Protein AF-K3XDI5-F1 (afdb_monomer_lite)

Foldseek 3Di:
DDAFDPVLVVVLVVCVVVVHDCVVSVVSVVVSPPDDPLPLDFKKKKPPFQVCVPPDLVLQVVQQVPPFPFPLSVVCVVVVQWDDWDADDRRIIMIGGRDPVSLVSQDQTWTATPNDIIHIHRGDD

Secondary structure (DSSP, 8-state):
-PPPPHHHHHHHHHHHHTT--HHHHHHHHHHT-SS------EEEEE--TTTTTTS-HHHHHHHHHHS---HHHHHHHHTT-EEEEEEPTTS-EEEEES-HHHHHHHTT-EEEETTEEEEBPPP--

Sequence (125 aa):
MPKPLAADIEAIVALYEAGSDWSVIGPRIEQARPYALPRARYVMVIETGQAFQRTSSYKLLTSFCNDHGNQVVQQQMDLNQLGQLTKMPGGNMRITVKTKEACFCLERQEVTILGGKYRFKEFVY

Organism: Globisporangium ultimum (strain ATCC 200006 / CBS 805.95 / DAOM BR144) (NCBI:txid431595)

Radius of gyration: 19.24 Å; chains: 1; bounding box: 45×29×49 Å

pLDDT: mean 89.79, std 8.77, range [56.03, 97.5]

Structure (mmCIF, N/CA/C/O backbone):
data_AF-K3XDI5-F1
#
_entry.id   AF-K3XDI5-F1
#
loop_
_atom_site.group_PDB
_atom_site.id
_atom_site.type_symbol
_atom_site.label_atom_id
_atom_site.label_alt_id
_atom_site.label_comp_id
_atom_site.label_asym_id
_atom_site.label_entity_id
_atom_site.label_seq_id
_atom_site.pdbx_PDB_ins_code
_atom_site.Cartn_x
_atom_site.Cartn_y
_atom_site.Cartn_z
_atom_site.occupancy
_atom_site.B_iso_or_equiv
_atom_site.auth_seq_id
_atom_site.auth_comp_id
_atom_site.auth_asym_id
_atom_site.auth_atom_id
_atom_site.pdbx_PDB_model_num
ATOM 1 N N . MET A 1 1 ? 4.409 -12.360 -15.745 1.00 58.47 1 MET A N 1
ATOM 2 C CA . MET A 1 1 ? 4.703 -10.949 -16.083 1.00 58.47 1 MET A CA 1
ATOM 3 C C . MET A 1 1 ? 5.072 -10.881 -17.557 1.00 58.47 1 MET A C 1
ATOM 5 O O . MET A 1 1 ? 5.801 -11.774 -17.985 1.00 58.47 1 MET A O 1
ATOM 9 N N . PRO A 1 2 ? 4.552 -9.915 -18.334 1.00 70.12 2 PRO A N 1
ATOM 10 C CA . PRO A 1 2 ? 4.933 -9.771 -19.736 1.00 70.12 2 PRO A CA 1
ATOM 11 C C . PRO A 1 2 ? 6.433 -9.467 -19.839 1.00 70.12 2 PRO A C 1
ATOM 13 O O . PRO A 1 2 ? 7.008 -8.850 -18.938 1.00 70.12 2 PRO A O 1
ATOM 16 N N . LYS A 1 3 ? 7.070 -9.983 -20.893 1.00 77.19 3 LYS A N 1
ATOM 17 C CA . LYS A 1 3 ? 8.513 -9.862 -21.140 1.00 77.19 3 LYS A CA 1
ATOM 18 C C . LYS A 1 3 ? 8.779 -8.717 -22.127 1.00 77.19 3 LYS A C 1
ATOM 20 O O . LYS A 1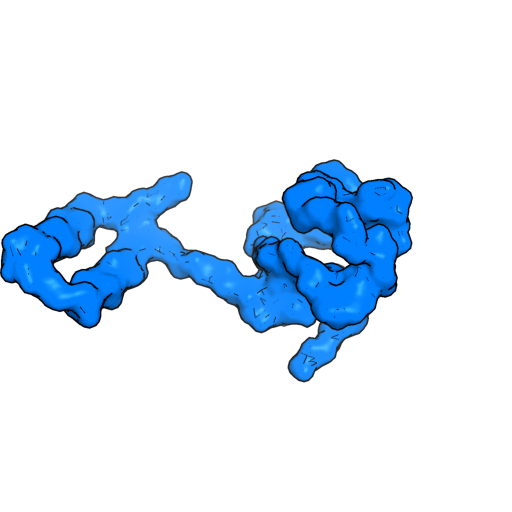 3 ? 7.909 -8.468 -22.962 1.00 77.19 3 LYS A O 1
ATOM 25 N N . PRO A 1 4 ? 9.933 -8.031 -22.034 1.00 82.62 4 PRO A N 1
ATOM 26 C CA . PRO A 1 4 ? 10.378 -7.113 -23.080 1.00 82.62 4 PRO A CA 1
ATOM 27 C C . PRO A 1 4 ? 10.401 -7.815 -24.443 1.00 82.62 4 PRO A C 1
ATOM 29 O O . PRO A 1 4 ? 10.565 -9.040 -24.501 1.00 82.62 4 PRO A O 1
ATOM 32 N N . LEU A 1 5 ? 10.256 -7.058 -25.530 1.00 86.56 5 LEU A N 1
ATOM 33 C CA . LEU A 1 5 ? 10.408 -7.612 -26.875 1.00 86.56 5 LEU A CA 1
ATOM 34 C C . LEU A 1 5 ? 11.853 -8.086 -27.078 1.00 86.56 5 LEU A C 1
ATOM 36 O O . LEU A 1 5 ? 12.794 -7.461 -26.594 1.00 86.56 5 LEU A O 1
ATOM 40 N N . ALA A 1 6 ? 12.037 -9.179 -27.823 1.00 89.12 6 ALA A N 1
ATOM 41 C CA . ALA A 1 6 ? 13.369 -9.725 -28.099 1.00 89.12 6 ALA A CA 1
ATOM 42 C C . ALA A 1 6 ? 14.279 -8.700 -28.802 1.00 89.12 6 ALA A C 1
ATOM 44 O O . ALA A 1 6 ? 15.434 -8.549 -28.419 1.00 89.12 6 ALA A O 1
ATOM 45 N N . ALA A 1 7 ? 13.723 -7.927 -29.742 1.00 90.00 7 ALA A N 1
ATOM 46 C CA . ALA A 1 7 ? 14.446 -6.871 -30.448 1.00 90.00 7 ALA A CA 1
ATOM 47 C C . ALA A 1 7 ? 14.972 -5.769 -29.507 1.00 90.00 7 ALA A C 1
ATOM 49 O O . ALA A 1 7 ? 16.090 -5.289 -29.683 1.00 90.00 7 ALA A O 1
ATOM 50 N N . ASP A 1 8 ? 14.202 -5.398 -28.478 1.00 89.94 8 ASP A N 1
ATOM 51 C CA . ASP A 1 8 ? 14.634 -4.393 -27.502 1.00 89.94 8 ASP A CA 1
ATOM 52 C C . ASP A 1 8 ? 15.780 -4.924 -26.631 1.00 89.94 8 ASP A C 1
ATOM 54 O O . ASP A 1 8 ? 16.724 -4.196 -26.324 1.00 89.94 8 ASP A O 1
ATOM 58 N N . ILE A 1 9 ? 15.721 -6.210 -26.262 1.00 89.94 9 ILE A N 1
ATOM 59 C CA . ILE A 1 9 ? 16.783 -6.884 -25.504 1.00 89.94 9 ILE A CA 1
ATOM 60 C C . ILE A 1 9 ? 18.070 -6.929 -26.331 1.00 89.94 9 ILE A C 1
ATOM 62 O O . ILE A 1 9 ? 19.121 -6.544 -25.824 1.00 89.94 9 ILE A O 1
ATOM 66 N N . GLU A 1 10 ? 17.996 -7.346 -27.595 1.00 93.56 10 GLU A N 1
ATOM 67 C CA . GLU A 1 10 ? 19.154 -7.390 -28.497 1.00 93.56 10 GLU A CA 1
ATOM 68 C C . GLU A 1 10 ? 19.780 -6.004 -28.686 1.00 93.56 10 GLU A C 1
ATOM 70 O O . GLU A 1 10 ? 20.998 -5.857 -28.598 1.00 93.56 10 GLU A O 1
ATOM 75 N N . ALA A 1 11 ? 18.960 -4.962 -28.850 1.00 91.56 11 ALA A N 1
ATOM 76 C CA . ALA A 1 11 ? 19.447 -3.591 -28.967 1.00 91.56 11 ALA A CA 1
ATOM 77 C C . ALA A 1 11 ? 20.155 -3.098 -27.690 1.00 91.56 11 ALA A C 1
ATOM 79 O O . ALA A 1 11 ? 21.155 -2.384 -27.774 1.00 91.56 11 ALA A O 1
ATOM 80 N N . ILE A 1 12 ? 19.657 -3.468 -26.505 1.00 92.44 12 ILE A N 1
ATOM 81 C CA . ILE A 1 12 ? 20.298 -3.146 -25.220 1.00 92.44 12 ILE A CA 1
ATOM 82 C C . ILE A 1 12 ? 21.628 -3.893 -25.071 1.00 92.44 12 ILE A C 1
ATOM 84 O O . ILE A 1 12 ? 22.621 -3.287 -24.665 1.00 92.44 12 ILE A O 1
ATOM 88 N N . VAL A 1 13 ? 21.661 -5.183 -25.415 1.00 94.06 13 VAL A N 1
ATOM 89 C CA . VAL A 1 13 ? 22.873 -6.014 -25.346 1.00 94.06 13 VAL A CA 1
ATOM 90 C C . VAL A 1 13 ? 23.945 -5.483 -26.294 1.00 94.06 13 VAL A C 1
ATOM 92 O O . VAL A 1 13 ? 25.077 -5.296 -25.864 1.00 94.06 13 VAL A O 1
ATOM 95 N N . ALA A 1 14 ? 23.588 -5.120 -27.527 1.00 93.88 14 ALA A N 1
ATOM 96 C CA . ALA A 1 14 ? 24.533 -4.550 -28.486 1.00 93.88 14 ALA A CA 1
ATOM 97 C C . ALA A 1 14 ? 25.183 -3.246 -27.982 1.00 93.88 14 ALA A C 1
ATOM 99 O O . ALA A 1 14 ? 26.370 -3.014 -28.197 1.00 93.88 14 ALA A O 1
ATOM 100 N N . LEU A 1 15 ? 24.435 -2.391 -27.271 1.00 92.94 15 LEU A N 1
ATOM 101 C CA . LEU A 1 15 ? 24.991 -1.170 -26.669 1.00 92.94 15 LEU A CA 1
ATOM 102 C C . LEU A 1 15 ? 25.951 -1.470 -25.524 1.00 92.94 15 LEU A C 1
ATOM 104 O O . LEU A 1 15 ? 26.969 -0.790 -25.389 1.00 92.94 15 LEU A O 1
ATOM 108 N N . TYR A 1 16 ? 25.618 -2.470 -24.710 1.00 91.62 16 TYR A N 1
ATOM 109 C CA . TYR A 1 16 ? 26.488 -2.945 -23.645 1.00 91.62 16 TYR A CA 1
ATOM 110 C C . TYR A 1 16 ? 27.791 -3.524 -24.212 1.00 91.62 16 TYR A C 1
ATOM 112 O O . TYR A 1 16 ? 28.871 -3.140 -23.768 1.00 91.62 16 TYR A O 1
ATOM 120 N N . GLU A 1 17 ? 27.704 -4.370 -25.239 1.00 94.12 17 GLU A N 1
ATOM 121 C CA . GLU A 1 17 ? 28.863 -4.964 -25.919 1.00 94.12 17 GLU A CA 1
ATOM 122 C C . GLU A 1 17 ? 29.731 -3.917 -26.628 1.00 94.12 17 GLU A C 1
ATOM 124 O O . GLU A 1 17 ? 30.954 -4.033 -26.640 1.00 94.12 17 GLU A O 1
ATOM 129 N N . ALA A 1 18 ? 29.123 -2.846 -27.145 1.00 93.62 18 ALA A N 1
ATOM 130 C CA . ALA A 1 18 ? 29.836 -1.700 -27.705 1.00 93.62 18 ALA A CA 1
ATOM 131 C C . ALA A 1 18 ? 30.517 -0.808 -26.643 1.00 93.62 18 ALA A C 1
ATOM 133 O O . ALA A 1 18 ? 31.142 0.191 -26.998 1.00 93.62 18 ALA A O 1
ATOM 134 N N . GLY A 1 19 ? 30.393 -1.130 -25.349 1.00 92.38 19 GLY A N 1
ATOM 135 C CA . GLY A 1 19 ? 30.988 -0.359 -24.255 1.00 92.38 19 GLY A CA 1
ATOM 136 C C . GLY A 1 19 ? 30.291 0.978 -23.991 1.00 92.38 19 GLY A C 1
ATOM 137 O O . GLY A 1 19 ? 30.924 1.911 -23.496 1.00 92.38 19 GLY A O 1
ATOM 138 N N . SER A 1 20 ? 29.007 1.101 -24.343 1.00 92.12 20 SER A N 1
ATOM 139 C CA . SER A 1 20 ? 28.243 2.338 -24.138 1.00 92.12 20 SER A CA 1
ATOM 140 C C . SER A 1 20 ? 28.080 2.662 -22.651 1.00 92.12 20 SER A C 1
ATOM 142 O O . SER A 1 20 ? 27.945 1.773 -21.811 1.00 92.12 20 SER A O 1
ATOM 144 N N . ASP A 1 21 ? 28.028 3.953 -22.326 1.00 93.81 21 ASP A N 1
ATOM 145 C CA . ASP A 1 21 ? 27.835 4.413 -20.952 1.00 93.81 21 ASP A CA 1
ATOM 146 C C . ASP A 1 21 ? 26.421 4.114 -20.412 1.00 93.81 21 ASP A C 1
ATOM 148 O O . ASP A 1 21 ? 25.431 4.026 -21.151 1.00 93.81 21 ASP A O 1
ATOM 152 N N . TRP A 1 22 ? 26.305 4.016 -19.085 1.00 88.56 22 TRP A N 1
ATOM 153 C CA . TRP A 1 22 ? 25.038 3.736 -18.412 1.00 88.56 22 TRP A CA 1
ATOM 154 C C . TRP A 1 22 ? 23.975 4.823 -18.629 1.00 88.56 22 TRP A C 1
ATOM 156 O O . TRP A 1 22 ? 22.781 4.518 -18.630 1.00 88.56 22 TRP A O 1
ATOM 166 N N . SER A 1 23 ? 24.378 6.072 -18.884 1.00 90.75 23 SER A N 1
ATOM 167 C CA . SER A 1 23 ? 23.464 7.156 -19.275 1.00 90.75 23 SER A CA 1
ATOM 168 C C . SER A 1 23 ? 22.728 6.888 -20.595 1.00 90.75 23 SER A C 1
ATOM 170 O O . SER A 1 23 ? 21.632 7.411 -20.792 1.00 90.75 23 SER A O 1
ATOM 172 N N . VAL A 1 24 ? 23.280 6.036 -21.469 1.00 89.75 24 VAL A N 1
ATOM 173 C CA . VAL A 1 24 ? 22.677 5.626 -22.749 1.00 89.75 24 VAL A CA 1
ATOM 174 C C . VAL A 1 24 ? 21.897 4.317 -22.603 1.00 89.75 24 VAL A C 1
ATOM 176 O O . VAL A 1 24 ? 20.810 4.172 -23.165 1.00 89.75 24 VAL A O 1
ATOM 179 N N . ILE A 1 25 ? 22.427 3.366 -21.830 1.00 90.06 25 ILE A N 1
ATOM 180 C CA . ILE A 1 25 ? 21.817 2.040 -21.643 1.00 90.06 25 ILE A CA 1
ATOM 181 C C . ILE A 1 25 ? 20.577 2.118 -20.736 1.00 90.06 25 ILE A C 1
ATOM 183 O O . ILE A 1 25 ? 19.535 1.540 -21.052 1.00 90.06 25 ILE A O 1
ATOM 187 N N . GLY A 1 26 ? 20.659 2.866 -19.632 1.00 87.62 26 GLY A N 1
ATOM 188 C CA . GLY A 1 26 ? 19.605 2.965 -18.619 1.00 87.62 26 GLY A CA 1
ATOM 189 C C . GLY A 1 26 ? 18.238 3.399 -19.169 1.00 87.62 26 GLY A C 1
ATOM 190 O O . GLY A 1 26 ? 17.250 2.701 -18.927 1.00 87.62 26 GLY A O 1
ATOM 191 N N . PRO A 1 27 ? 18.143 4.493 -19.950 1.00 89.38 27 PRO A N 1
ATOM 192 C CA . PRO A 1 27 ? 16.882 4.913 -20.562 1.00 89.38 27 PRO A CA 1
ATOM 193 C C . PRO A 1 27 ? 16.282 3.870 -21.512 1.00 89.38 27 PRO A C 1
ATOM 195 O O . PRO A 1 27 ? 15.065 3.717 -21.551 1.00 89.38 27 PRO A O 1
ATOM 198 N N . ARG A 1 28 ? 17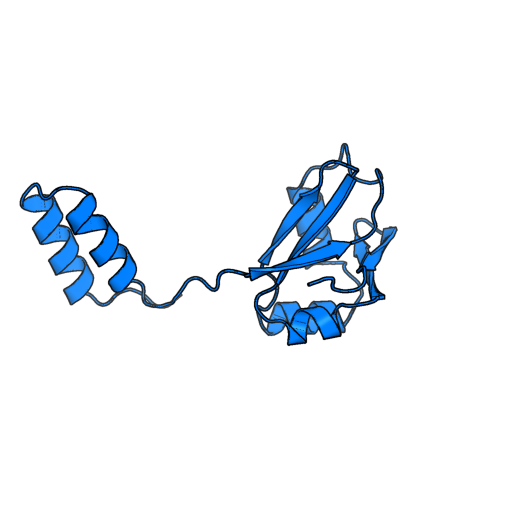.114 3.122 -22.249 1.00 85.88 28 ARG A N 1
ATOM 199 C CA . ARG A 1 28 ? 16.656 2.069 -23.170 1.00 85.88 28 ARG A CA 1
ATOM 200 C C . ARG A 1 28 ? 16.090 0.860 -22.436 1.00 85.88 28 ARG A C 1
ATOM 202 O O . ARG A 1 28 ? 15.057 0.342 -22.843 1.00 85.88 28 ARG A O 1
ATOM 209 N N . ILE A 1 29 ? 16.707 0.464 -21.322 1.00 86.31 29 ILE A N 1
ATOM 210 C CA . ILE A 1 29 ? 16.144 -0.552 -20.422 1.00 86.31 29 ILE A CA 1
ATOM 211 C C . ILE A 1 29 ? 14.775 -0.101 -19.901 1.00 86.31 29 ILE A C 1
ATOM 213 O O . ILE A 1 29 ? 13.842 -0.900 -19.857 1.00 86.31 29 ILE A O 1
ATOM 217 N N . GLU A 1 30 ? 14.640 1.173 -19.523 1.00 82.94 30 GLU A N 1
ATOM 218 C CA . GLU A 1 30 ? 13.373 1.711 -19.025 1.00 82.94 30 GLU A CA 1
ATOM 219 C C . GLU A 1 30 ? 12.285 1.733 -20.109 1.00 82.94 30 GLU A C 1
ATOM 221 O O . GLU A 1 30 ? 11.147 1.363 -19.832 1.00 82.94 30 GLU A O 1
ATOM 226 N N . GLN A 1 31 ? 12.635 2.102 -21.345 1.00 83.50 31 GLN A N 1
ATOM 227 C CA . GLN A 1 31 ? 11.726 2.093 -22.499 1.00 83.50 31 GLN A CA 1
ATOM 228 C C . GLN A 1 31 ? 11.298 0.681 -22.908 1.00 83.50 31 GLN A C 1
ATOM 230 O O . GLN A 1 31 ? 10.136 0.470 -23.241 1.00 83.50 31 GLN A O 1
ATOM 235 N N . ALA A 1 32 ? 12.212 -0.288 -22.834 1.00 86.12 32 ALA A N 1
ATOM 236 C CA . ALA A 1 32 ? 11.940 -1.691 -23.130 1.00 86.12 32 ALA A CA 1
ATOM 237 C C . ALA A 1 32 ? 11.076 -2.375 -22.060 1.00 86.12 32 ALA A C 1
ATOM 239 O O . ALA A 1 32 ? 10.711 -3.547 -22.210 1.00 86.12 32 ALA A O 1
ATOM 240 N N . 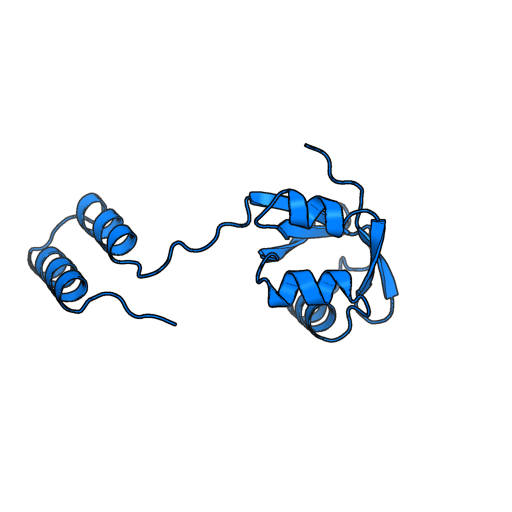ARG A 1 33 ? 10.750 -1.693 -20.947 1.00 77.38 33 ARG A N 1
ATOM 241 C CA . ARG A 1 33 ? 9.880 -2.281 -19.931 1.00 77.38 33 ARG A CA 1
ATOM 242 C C . ARG A 1 33 ? 8.488 -2.517 -20.525 1.00 77.38 33 ARG A C 1
ATOM 244 O O . ARG A 1 33 ? 7.797 -1.564 -20.873 1.00 77.38 33 ARG A O 1
ATOM 251 N N . PRO A 1 34 ? 7.998 -3.766 -20.516 1.00 74.38 34 PRO A N 1
ATOM 252 C CA . PRO A 1 34 ? 6.689 -4.119 -21.069 1.00 74.38 34 PRO A CA 1
ATOM 253 C C . PRO A 1 34 ? 5.514 -3.619 -20.209 1.00 74.38 34 PRO A C 1
ATOM 255 O O . PRO A 1 34 ? 4.355 -3.883 -20.515 1.00 74.38 34 PRO A O 1
ATOM 258 N N . TYR A 1 35 ? 5.799 -2.942 -19.098 1.00 64.06 35 TYR A N 1
ATOM 259 C CA . TYR A 1 35 ? 4.825 -2.297 -18.233 1.00 64.06 35 TYR A CA 1
ATOM 260 C C . TYR A 1 35 ? 5.497 -1.143 -17.492 1.00 64.06 35 TYR A C 1
ATOM 262 O O . TYR A 1 35 ? 6.618 -1.270 -16.992 1.00 64.06 35 TYR A O 1
ATOM 270 N N . ALA A 1 36 ? 4.782 -0.030 -17.346 1.00 62.78 36 ALA A N 1
ATOM 271 C CA . ALA A 1 36 ? 5.155 0.966 -16.356 1.00 62.78 36 ALA A CA 1
ATOM 272 C C . ALA A 1 36 ? 4.988 0.324 -14.977 1.00 62.78 36 ALA A C 1
ATOM 274 O O . ALA A 1 36 ? 3.901 -0.165 -14.663 1.00 62.78 36 ALA A O 1
ATOM 275 N N . LEU A 1 37 ? 6.037 0.318 -14.146 1.00 60.16 37 LEU A N 1
ATOM 276 C CA . LEU A 1 37 ? 5.854 -0.005 -12.736 1.00 60.16 37 LEU A CA 1
ATOM 277 C C . LEU A 1 37 ? 4.885 1.035 -12.181 1.00 60.16 37 LEU A C 1
ATOM 279 O O . LEU A 1 37 ? 5.216 2.226 -12.172 1.00 60.16 37 LEU A O 1
ATOM 283 N N . PRO A 1 38 ? 3.684 0.632 -11.754 1.00 56.03 38 PRO A N 1
ATOM 284 C CA . PRO A 1 38 ? 2.715 1.593 -11.292 1.00 56.03 38 PRO A CA 1
ATOM 285 C C . PRO A 1 38 ? 3.220 2.151 -9.963 1.00 56.03 38 PRO A C 1
ATOM 287 O O . PRO A 1 38 ? 3.102 1.521 -8.913 1.00 56.03 38 PRO A O 1
ATOM 290 N N . ARG A 1 39 ? 3.853 3.327 -10.025 1.00 63.47 39 ARG A N 1
ATOM 291 C CA . ARG A 1 39 ? 4.290 4.059 -8.843 1.00 63.47 39 ARG A CA 1
ATOM 292 C C . ARG A 1 39 ? 3.040 4.490 -8.107 1.00 63.47 39 ARG A C 1
ATOM 294 O O . ARG A 1 39 ? 2.305 5.350 -8.578 1.00 63.47 39 ARG A O 1
ATOM 301 N N . ALA A 1 40 ? 2.808 3.876 -6.961 1.00 71.31 40 ALA A N 1
ATOM 302 C CA . ALA A 1 40 ? 1.842 4.372 -6.010 1.00 71.31 40 ALA A CA 1
ATOM 303 C C . ALA A 1 40 ? 2.283 5.780 -5.560 1.00 71.31 40 ALA A C 1
ATOM 305 O O . ALA A 1 40 ? 3.376 5.936 -5.013 1.00 71.31 40 ALA A O 1
ATOM 306 N N . ARG A 1 41 ? 1.491 6.802 -5.912 1.00 83.50 41 ARG A N 1
ATOM 307 C CA . ARG A 1 41 ? 1.832 8.230 -5.751 1.00 83.50 41 ARG A CA 1
ATOM 308 C C . ARG A 1 41 ? 1.264 8.827 -4.472 1.00 83.50 41 ARG A C 1
ATOM 310 O O . ARG A 1 41 ? 1.868 9.730 -3.906 1.00 83.50 41 ARG A O 1
ATOM 317 N N . TYR A 1 42 ? 0.113 8.329 -4.043 1.00 91.00 42 TYR A N 1
ATOM 318 C CA . TYR A 1 42 ? -0.609 8.838 -2.891 1.00 91.00 42 TYR A CA 1
ATOM 319 C C . TYR A 1 42 ? -0.229 8.063 -1.642 1.00 91.00 42 TYR A C 1
ATOM 321 O O . TYR A 1 42 ? 0.224 6.919 -1.714 1.00 91.00 42 TYR A O 1
ATOM 329 N N . VAL A 1 43 ? -0.400 8.694 -0.490 1.00 91.88 43 VAL A N 1
ATOM 330 C CA . VAL A 1 43 ? -0.047 8.115 0.798 1.00 91.88 43 VAL A CA 1
ATOM 331 C C . VAL A 1 43 ? -1.290 8.048 1.669 1.00 91.88 43 VAL A C 1
ATOM 333 O O . VAL A 1 43 ? -1.914 9.067 1.933 1.00 91.88 43 VAL A O 1
ATOM 336 N N . MET A 1 44 ? -1.605 6.849 2.152 1.00 95.25 44 MET A N 1
ATOM 337 C CA . MET A 1 44 ? -2.590 6.629 3.205 1.00 95.25 44 MET A CA 1
ATOM 338 C C . MET A 1 44 ? -1.881 6.236 4.498 1.00 95.25 44 MET A C 1
ATOM 340 O O . MET A 1 44 ? -0.870 5.526 4.484 1.00 95.25 44 MET A O 1
ATOM 344 N N . VAL A 1 45 ? -2.424 6.692 5.624 1.00 95.44 45 VAL A N 1
ATOM 345 C CA . VAL A 1 45 ? -1.897 6.403 6.962 1.00 95.44 45 VAL A CA 1
ATOM 346 C C . VAL A 1 45 ? -2.879 5.512 7.705 1.00 95.44 45 VAL A C 1
ATOM 348 O O . VAL A 1 45 ? -4.072 5.790 7.713 1.00 95.44 45 VAL A O 1
ATOM 351 N N . ILE A 1 46 ? -2.372 4.471 8.357 1.00 96.31 46 ILE A N 1
ATOM 352 C CA . ILE A 1 46 ? -3.127 3.632 9.287 1.00 96.31 46 ILE A CA 1
ATOM 353 C C . ILE A 1 46 ? -2.709 4.037 10.702 1.00 96.31 46 ILE A C 1
ATOM 355 O O . ILE A 1 46 ? -1.518 4.030 11.037 1.00 96.31 46 ILE A O 1
ATOM 359 N N . GLU A 1 47 ? -3.681 4.418 11.528 1.00 95.44 47 GLU A N 1
ATOM 360 C CA . GLU A 1 47 ? -3.463 4.856 12.907 1.00 95.44 47 GLU A CA 1
ATOM 361 C C . GLU A 1 47 ? -3.157 3.669 13.811 1.00 95.44 47 GLU A C 1
ATOM 363 O O . GLU A 1 47 ? -4.044 3.077 14.418 1.00 95.44 47 GLU A O 1
ATOM 368 N N . THR A 1 48 ? -1.880 3.312 13.899 1.00 94.12 48 THR A N 1
ATOM 369 C CA . THR A 1 48 ? -1.405 2.206 14.740 1.00 94.12 48 THR A CA 1
ATOM 370 C C . THR A 1 48 ? -0.715 2.691 16.012 1.00 94.12 48 THR A C 1
ATOM 372 O O . THR A 1 48 ? -0.397 1.885 16.888 1.00 94.12 48 THR A O 1
ATOM 375 N N . GLY A 1 49 ? -0.442 3.997 16.124 1.00 92.50 49 GLY A N 1
ATOM 376 C CA . GLY A 1 49 ? 0.378 4.552 17.197 1.00 92.50 49 GLY A CA 1
ATOM 377 C C . GLY A 1 49 ? 1.707 3.804 17.288 1.00 92.50 49 GLY A C 1
ATOM 378 O O . GLY A 1 49 ? 2.280 3.427 16.276 1.00 92.50 49 GLY A O 1
ATOM 379 N N . GLN A 1 50 ? 2.182 3.502 18.495 1.00 91.69 50 GLN A N 1
ATOM 380 C CA . GLN A 1 50 ? 3.449 2.778 18.683 1.00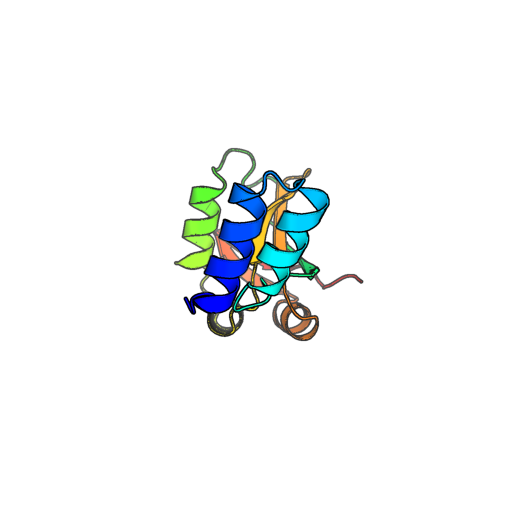 91.69 50 GLN A CA 1
ATOM 381 C C . GLN A 1 50 ? 3.320 1.245 18.686 1.00 91.69 50 GLN A C 1
ATOM 383 O O . GLN A 1 50 ? 4.307 0.563 18.969 1.00 91.69 50 GLN A O 1
ATOM 388 N N . ALA A 1 51 ? 2.150 0.682 18.351 1.00 91.50 51 ALA A N 1
ATOM 389 C CA . ALA A 1 51 ? 1.868 -0.753 18.498 1.00 91.50 51 ALA A CA 1
ATOM 390 C C . ALA A 1 51 ? 2.885 -1.665 17.786 1.00 91.50 51 ALA A C 1
ATOM 392 O O . ALA A 1 51 ? 3.137 -2.787 18.220 1.00 91.50 51 ALA A O 1
ATOM 393 N N . PHE A 1 52 ? 3.509 -1.174 16.711 1.00 91.69 52 PHE A N 1
ATOM 394 C CA . PHE A 1 52 ? 4.382 -1.968 15.851 1.00 91.69 52 PHE A CA 1
ATOM 395 C C . PHE A 1 52 ? 5.853 -1.554 15.861 1.00 91.69 52 PHE A C 1
ATOM 397 O O . PHE A 1 52 ? 6.605 -2.009 14.996 1.00 91.69 52 PHE A O 1
ATOM 404 N N . GLN A 1 53 ? 6.320 -0.748 16.823 1.00 86.56 53 GLN A N 1
ATOM 405 C CA . GLN A 1 53 ? 7.730 -0.322 16.874 1.00 86.56 53 GLN A CA 1
ATOM 406 C C . GLN A 1 53 ? 8.709 -1.506 16.788 1.00 86.56 53 GLN A C 1
ATOM 408 O O . GLN A 1 53 ? 9.617 -1.494 15.957 1.00 86.56 53 GLN A O 1
ATOM 413 N N . ARG A 1 54 ? 8.467 -2.573 17.561 1.00 89.69 54 ARG A N 1
ATOM 414 C CA . ARG A 1 54 ? 9.340 -3.760 17.654 1.00 89.69 54 ARG A CA 1
ATOM 415 C C . ARG A 1 54 ? 8.941 -4.923 16.733 1.00 89.69 54 ARG A C 1
ATOM 417 O O . ARG A 1 54 ? 9.553 -5.983 16.784 1.00 89.69 54 ARG A O 1
ATOM 424 N N . THR A 1 55 ? 7.934 -4.743 15.882 1.00 91.88 55 THR A N 1
ATOM 425 C CA . THR A 1 55 ? 7.421 -5.806 14.998 1.00 91.88 55 THR A CA 1
ATOM 426 C C . THR A 1 55 ? 8.103 -5.761 13.636 1.00 91.88 55 THR A C 1
ATOM 428 O O . THR A 1 55 ? 8.200 -4.692 13.052 1.00 91.88 55 THR A O 1
ATOM 431 N N . SER A 1 56 ? 8.570 -6.869 13.065 1.00 91.44 56 SER A N 1
ATOM 432 C CA . SER A 1 56 ? 9.204 -6.809 11.736 1.00 91.44 56 SER A CA 1
ATOM 433 C C . SER A 1 56 ? 8.221 -6.358 10.643 1.00 91.44 56 SER A C 1
ATOM 435 O O . SER A 1 56 ? 7.046 -6.729 10.654 1.00 91.44 56 SER A O 1
ATOM 437 N N . SER A 1 57 ? 8.698 -5.580 9.664 1.00 90.12 57 SER A N 1
ATOM 438 C CA . SER A 1 57 ? 7.864 -5.121 8.538 1.00 90.12 57 SER A CA 1
ATOM 439 C C . SER A 1 57 ? 7.292 -6.284 7.726 1.00 90.12 57 SER A C 1
ATOM 441 O O . SER A 1 57 ? 6.158 -6.208 7.270 1.00 90.12 57 SER A O 1
ATOM 443 N N . TYR A 1 58 ? 8.043 -7.383 7.603 1.00 92.19 58 TYR A N 1
ATOM 444 C CA . TYR A 1 58 ? 7.584 -8.600 6.933 1.00 92.19 58 TYR A CA 1
ATOM 445 C C . TYR A 1 58 ? 6.361 -9.221 7.620 1.00 92.19 58 TYR A C 1
ATOM 447 O O . TYR A 1 58 ? 5.394 -9.583 6.954 1.00 92.19 58 TYR A O 1
ATOM 455 N N . LYS A 1 59 ? 6.366 -9.297 8.958 1.00 93.88 59 LYS A N 1
ATOM 456 C CA . LYS A 1 59 ? 5.238 -9.835 9.727 1.00 93.88 59 LYS A CA 1
ATOM 457 C C . LYS A 1 59 ? 3.993 -8.954 9.588 1.00 93.88 59 LYS A C 1
ATOM 459 O O . LYS A 1 59 ? 2.892 -9.477 9.459 1.00 93.88 59 LYS A O 1
ATOM 464 N N . LEU A 1 60 ? 4.172 -7.632 9.557 1.00 94.12 60 LEU A N 1
ATOM 465 C CA . LEU A 1 60 ? 3.078 -6.681 9.331 1.00 94.12 60 LEU A CA 1
ATOM 466 C C . LEU A 1 60 ? 2.506 -6.792 7.919 1.00 94.12 60 LEU A C 1
ATOM 468 O O . LEU A 1 60 ? 1.294 -6.824 7.767 1.00 94.12 60 LEU A O 1
ATOM 472 N N . LEU A 1 61 ? 3.369 -6.886 6.904 1.00 93.88 61 LEU A N 1
ATOM 473 C CA . LEU A 1 61 ? 2.949 -7.073 5.518 1.00 93.88 61 LEU A CA 1
ATOM 474 C C . LEU A 1 61 ? 2.185 -8.386 5.345 1.00 93.88 61 LEU A C 1
ATOM 476 O O . LEU A 1 61 ? 1.111 -8.391 4.761 1.00 93.88 61 LEU A O 1
ATOM 480 N N . THR A 1 62 ? 2.716 -9.480 5.894 1.00 94.88 62 THR A N 1
ATOM 481 C CA . THR A 1 62 ? 2.056 -10.792 5.851 1.00 94.88 62 THR A CA 1
ATOM 482 C C . THR A 1 62 ? 0.671 -10.714 6.475 1.00 94.88 62 THR A C 1
ATOM 484 O O . THR A 1 62 ? -0.275 -11.255 5.915 1.00 94.88 62 THR A O 1
ATOM 487 N N . SER A 1 63 ? 0.548 -10.012 7.602 1.00 95.38 63 SER A N 1
ATOM 488 C CA . SER A 1 63 ? -0.739 -9.874 8.266 1.00 95.38 63 SER A CA 1
ATOM 489 C C . SER A 1 63 ? -1.722 -8.997 7.484 1.00 95.38 63 SER A C 1
ATOM 491 O O . SER A 1 63 ? -2.874 -9.354 7.260 1.00 95.38 63 SER A O 1
ATOM 493 N N . PHE A 1 64 ? -1.243 -7.866 6.972 1.00 95.25 64 PHE A N 1
ATOM 494 C CA . PHE A 1 64 ? -2.046 -6.988 6.130 1.00 95.25 64 PHE A CA 1
ATOM 495 C C . PHE A 1 64 ? -2.549 -7.698 4.864 1.00 95.25 64 PHE A C 1
ATOM 497 O O . PHE A 1 64 ? -3.659 -7.436 4.425 1.00 95.25 64 PHE A O 1
ATOM 504 N N . CYS A 1 65 ? -1.764 -8.604 4.278 1.00 93.19 65 CYS A N 1
ATOM 505 C CA . CYS A 1 65 ? -2.176 -9.315 3.071 1.00 93.19 65 CYS A CA 1
ATOM 506 C C . CYS A 1 65 ? -3.168 -10.458 3.323 1.00 93.19 65 CYS A C 1
ATOM 508 O O . CYS A 1 65 ? -3.907 -10.797 2.407 1.00 93.19 65 CYS A O 1
ATOM 510 N N . ASN A 1 66 ? -3.166 -11.076 4.509 1.00 93.50 66 ASN A N 1
ATOM 511 C CA . ASN A 1 66 ? -3.903 -12.326 4.746 1.00 93.50 66 ASN A CA 1
ATOM 512 C C . ASN A 1 66 ? -5.079 -12.183 5.725 1.00 93.50 66 ASN A C 1
ATOM 514 O O . ASN A 1 66 ? -6.040 -12.942 5.640 1.00 93.50 66 ASN A O 1
ATOM 518 N N . ASP A 1 67 ? -5.014 -11.236 6.660 1.00 91.06 67 ASP A N 1
ATOM 519 C CA . ASP A 1 67 ? -5.932 -11.134 7.800 1.00 91.06 67 ASP A CA 1
ATOM 520 C C . ASP A 1 67 ? -6.393 -9.692 8.057 1.00 91.06 67 ASP A C 1
ATOM 522 O O . ASP A 1 67 ? -6.745 -9.336 9.177 1.00 91.06 67 ASP A O 1
ATOM 526 N N . HIS A 1 68 ? -6.467 -8.863 7.009 1.00 93.19 68 HIS A N 1
ATOM 527 C CA . HIS A 1 68 ? -6.932 -7.475 7.111 1.00 93.19 68 HIS A CA 1
ATOM 528 C C . HIS A 1 68 ? -8.423 -7.326 7.460 1.00 93.19 68 HIS A C 1
ATOM 530 O O . HIS A 1 68 ? -8.819 -6.298 8.011 1.00 93.19 68 HIS A O 1
ATOM 536 N N . GLY A 1 69 ? -9.262 -8.322 7.155 1.00 94.06 69 GLY A N 1
ATOM 537 C CA . GLY A 1 69 ? -10.671 -8.367 7.576 1.00 94.06 69 GLY A CA 1
ATOM 538 C C . GLY A 1 69 ? -11.570 -7.261 7.003 1.00 94.06 69 GLY A C 1
ATOM 539 O O . GLY A 1 69 ? -12.607 -6.960 7.588 1.00 94.06 69 GLY A O 1
ATOM 540 N N . ASN A 1 70 ? -11.181 -6.640 5.883 1.00 96.81 70 ASN A N 1
ATOM 541 C CA . ASN A 1 70 ? -11.916 -5.534 5.259 1.00 96.81 70 ASN A CA 1
ATOM 542 C C . ASN A 1 70 ? -12.077 -5.741 3.746 1.00 96.81 70 ASN A C 1
ATOM 544 O O . ASN A 1 70 ? -11.088 -5.840 3.021 1.00 96.81 70 ASN A O 1
ATOM 548 N N . GLN A 1 71 ? -13.324 -5.756 3.268 1.00 96.56 71 GLN A N 1
ATOM 549 C CA . GLN A 1 71 ? -13.658 -6.008 1.863 1.00 96.56 71 GLN A CA 1
ATOM 550 C C . GLN A 1 71 ? -13.200 -4.890 0.917 1.00 96.56 71 GLN A C 1
ATOM 552 O O . GLN A 1 71 ? -12.800 -5.170 -0.209 1.00 96.56 71 GLN A O 1
ATOM 557 N N . VAL A 1 72 ? -13.211 -3.633 1.363 1.00 96.50 72 VAL A N 1
ATOM 558 C CA . VAL A 1 72 ? -12.716 -2.505 0.565 1.00 96.50 72 VAL A CA 1
ATOM 559 C C . VAL A 1 72 ? -11.209 -2.634 0.360 1.00 96.50 72 VAL A C 1
ATOM 561 O O . VAL A 1 72 ? -10.729 -2.457 -0.757 1.00 96.50 72 VAL A O 1
ATOM 564 N N . VAL A 1 73 ? -10.465 -3.017 1.404 1.00 96.25 73 VAL A N 1
ATOM 565 C CA . VAL A 1 73 ? -9.026 -3.306 1.290 1.00 96.25 73 VAL A CA 1
ATOM 566 C C . VAL A 1 73 ? -8.783 -4.457 0.311 1.00 96.25 73 VAL A C 1
ATOM 568 O O . VAL A 1 73 ? -7.936 -4.302 -0.567 1.00 96.25 73 VAL A O 1
ATOM 571 N N . GLN A 1 74 ? -9.565 -5.544 0.388 1.00 96.81 74 GLN A N 1
ATOM 572 C CA . GLN A 1 74 ? -9.471 -6.656 -0.571 1.00 96.81 74 GLN A CA 1
ATOM 573 C C . GLN A 1 74 ? -9.675 -6.166 -2.006 1.00 96.81 74 GLN A C 1
ATOM 575 O O . GLN A 1 74 ? -8.848 -6.419 -2.875 1.00 96.81 74 GLN A O 1
ATOM 580 N N . GLN A 1 75 ? -10.732 -5.389 -2.243 1.00 96.88 75 GLN A N 1
ATOM 581 C CA . GLN A 1 75 ? -11.035 -4.854 -3.566 1.00 96.88 75 GLN A CA 1
ATOM 582 C C . GLN A 1 75 ? -9.889 -3.981 -4.098 1.00 96.88 75 GLN A C 1
ATOM 584 O O . GLN A 1 75 ? -9.523 -4.085 -5.268 1.00 96.88 75 GLN A O 1
ATOM 589 N N . GLN A 1 76 ? -9.284 -3.139 -3.252 1.00 95.62 76 GLN A N 1
ATOM 590 C CA . GLN A 1 76 ? -8.124 -2.343 -3.659 1.00 95.62 76 GLN A CA 1
ATOM 591 C C . GLN A 1 76 ? -6.884 -3.210 -3.923 1.00 95.62 76 GLN A C 1
ATOM 593 O O . GLN A 1 76 ? -6.097 -2.871 -4.808 1.00 95.62 76 GLN A O 1
ATOM 59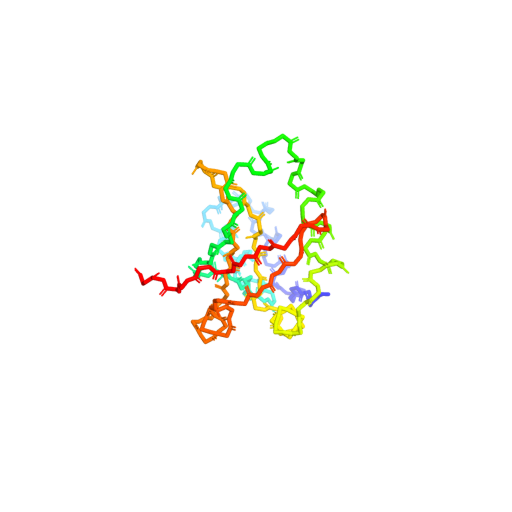8 N N . MET A 1 77 ? -6.695 -4.323 -3.209 1.00 93.31 77 MET A N 1
ATOM 599 C CA . MET A 1 77 ? -5.633 -5.294 -3.503 1.00 93.31 77 MET A CA 1
ATOM 600 C C . MET A 1 77 ? -5.858 -5.988 -4.851 1.00 93.31 77 MET A C 1
ATOM 602 O O . MET A 1 77 ? -4.933 -6.030 -5.660 1.00 93.31 77 MET A O 1
ATOM 606 N N . ASP A 1 78 ? -7.080 -6.441 -5.133 1.00 93.62 78 ASP A N 1
ATOM 607 C CA . ASP A 1 78 ? -7.441 -7.133 -6.380 1.00 93.62 78 ASP A CA 1
ATOM 608 C C . ASP A 1 78 ? -7.280 -6.217 -7.603 1.00 93.62 78 ASP A C 1
ATOM 610 O O . ASP A 1 78 ? -6.743 -6.606 -8.643 1.00 93.62 78 ASP A O 1
ATOM 614 N N . LEU A 1 79 ? -7.653 -4.942 -7.451 1.00 92.56 79 LEU A N 1
ATOM 615 C CA . LEU A 1 79 ? -7.423 -3.889 -8.446 1.00 92.56 79 LEU A CA 1
ATOM 616 C C . LEU A 1 79 ? -5.953 -3.442 -8.522 1.00 92.56 79 LEU A C 1
ATOM 618 O O . LEU A 1 79 ? -5.619 -2.514 -9.264 1.00 92.56 79 LEU A O 1
ATOM 622 N N . ASN A 1 80 ? -5.066 -4.080 -7.756 1.00 90.44 80 ASN A N 1
ATOM 623 C CA . ASN A 1 80 ? -3.659 -3.742 -7.617 1.00 90.44 80 ASN A CA 1
ATOM 624 C C . ASN A 1 80 ? -3.442 -2.266 -7.245 1.00 90.44 80 ASN A C 1
ATOM 626 O O . ASN A 1 80 ? -2.456 -1.686 -7.670 1.00 90.44 80 ASN A O 1
ATOM 630 N N . GLN A 1 81 ? -4.331 -1.604 -6.508 1.00 92.38 81 GLN A N 1
ATOM 631 C CA . GLN A 1 81 ? -4.225 -0.170 -6.191 1.00 92.38 81 GLN A CA 1
ATOM 632 C C . GLN A 1 81 ? -3.250 0.128 -5.047 1.00 92.38 81 GLN A C 1
ATOM 634 O O . GLN A 1 81 ? -2.780 1.262 -4.924 1.00 92.38 81 GLN A O 1
ATOM 639 N N . LEU A 1 82 ? -2.921 -0.879 -4.236 1.00 92.69 82 LEU A N 1
ATOM 640 C CA . LEU A 1 82 ? -2.040 -0.752 -3.078 1.00 92.69 82 LEU A CA 1
ATOM 641 C C . LEU A 1 82 ? -0.577 -1.022 -3.442 1.00 92.69 82 LEU A C 1
ATOM 643 O O . LEU A 1 82 ? -0.261 -1.873 -4.272 1.00 92.69 82 LEU A O 1
ATOM 647 N N . GLY A 1 83 ? 0.317 -0.267 -2.814 1.00 91.06 83 GLY A N 1
ATOM 648 C CA . GLY A 1 83 ? 1.757 -0.351 -2.988 1.00 91.06 83 GLY A CA 1
ATOM 649 C C . GLY A 1 83 ? 2.471 -0.763 -1.705 1.00 91.06 83 GLY A C 1
ATOM 650 O O . GLY A 1 83 ? 2.133 -1.743 -1.048 1.00 91.06 83 GLY A O 1
ATOM 651 N N . GLN A 1 84 ? 3.515 -0.015 -1.363 1.00 90.88 84 GLN A N 1
ATOM 652 C CA . GLN A 1 84 ? 4.412 -0.347 -0.268 1.00 90.88 84 GLN A CA 1
ATOM 653 C C . GLN A 1 84 ? 3.783 -0.012 1.084 1.00 90.88 84 GLN A C 1
ATOM 655 O O . GLN A 1 84 ? 3.390 1.130 1.317 1.00 90.88 84 GLN A O 1
ATOM 660 N N . LEU A 1 85 ? 3.795 -0.982 1.999 1.00 93.12 85 LEU A N 1
ATOM 661 C CA . LEU A 1 85 ? 3.455 -0.802 3.406 1.00 93.12 85 LEU A CA 1
ATOM 662 C C . LEU A 1 85 ? 4.737 -0.580 4.231 1.00 93.12 85 LEU A C 1
ATOM 664 O O . LEU A 1 85 ? 5.653 -1.401 4.217 1.00 93.12 85 LEU A O 1
ATOM 668 N N . THR A 1 86 ? 4.824 0.542 4.944 1.00 92.38 86 THR A N 1
ATOM 669 C CA . THR A 1 86 ? 6.011 0.971 5.707 1.00 92.38 86 THR A CA 1
ATOM 670 C C . THR A 1 86 ? 5.626 1.541 7.065 1.00 92.38 86 THR A C 1
ATOM 672 O O . THR A 1 86 ? 4.512 2.016 7.251 1.00 92.38 86 THR A O 1
ATOM 675 N N . LYS A 1 87 ? 6.551 1.520 8.026 1.00 92.69 87 LYS A N 1
ATOM 676 C CA . LYS A 1 87 ? 6.369 2.222 9.302 1.00 92.69 87 LYS A CA 1
ATOM 677 C C . LYS A 1 87 ? 6.821 3.669 9.177 1.00 92.69 87 LYS A C 1
ATOM 679 O O . LYS A 1 87 ? 7.845 3.940 8.551 1.00 92.69 87 LYS A O 1
ATOM 684 N N . MET A 1 88 ? 6.094 4.575 9.811 1.00 91.31 88 MET A N 1
ATOM 685 C CA . MET A 1 88 ? 6.462 5.980 9.915 1.00 91.31 88 MET A CA 1
ATOM 686 C C . MET A 1 88 ? 7.280 6.244 11.185 1.00 91.31 88 MET A C 1
ATOM 688 O O . MET A 1 88 ? 7.066 5.584 12.209 1.00 91.31 88 MET A O 1
ATOM 692 N N . PRO A 1 89 ? 8.164 7.257 11.170 1.00 83.44 89 PRO A N 1
ATOM 693 C CA . PRO A 1 89 ? 8.637 7.886 12.398 1.00 83.44 89 PRO A CA 1
ATOM 694 C C . PRO A 1 89 ? 7.418 8.348 13.214 1.00 83.44 89 PRO A C 1
ATOM 696 O O . PRO A 1 89 ? 6.555 9.045 12.688 1.00 83.44 89 PRO A O 1
ATOM 699 N N . GLY A 1 90 ? 7.291 7.895 14.463 1.00 82.25 90 GLY A N 1
ATOM 700 C CA . GLY A 1 90 ? 6.080 8.108 15.271 1.00 82.25 90 GLY A CA 1
ATOM 701 C C . GLY A 1 90 ? 5.114 6.916 15.323 1.00 82.25 90 GLY A C 1
ATOM 702 O O . GLY A 1 90 ? 4.112 6.991 16.025 1.00 82.25 90 GLY A O 1
ATOM 703 N N . GLY A 1 91 ? 5.437 5.802 14.660 1.00 87.56 91 GLY A N 1
ATOM 704 C CA . GLY A 1 91 ? 4.846 4.482 14.910 1.00 87.56 91 GLY A CA 1
ATOM 705 C C . GLY A 1 91 ? 3.693 4.082 13.989 1.00 87.56 91 GLY A C 1
ATOM 706 O O . GLY A 1 91 ? 3.523 2.888 13.733 1.00 87.56 91 GLY A O 1
ATOM 707 N N . ASN A 1 92 ? 2.947 5.055 13.455 1.00 94.50 92 ASN A N 1
ATOM 708 C CA . ASN A 1 92 ? 1.879 4.800 12.486 1.00 94.50 92 ASN A CA 1
ATOM 709 C C . ASN A 1 92 ? 2.396 4.050 11.255 1.00 94.50 92 ASN A C 1
ATOM 711 O O . ASN A 1 92 ? 3.582 4.105 10.918 1.00 94.50 92 ASN A O 1
ATOM 715 N N . MET A 1 93 ? 1.494 3.383 10.545 1.00 94.31 93 MET A N 1
ATOM 716 C CA . MET A 1 93 ? 1.830 2.743 9.281 1.00 94.31 93 MET A CA 1
ATOM 717 C C . MET A 1 93 ? 1.424 3.616 8.102 1.00 94.31 93 MET A C 1
ATOM 719 O O . MET A 1 93 ? 0.451 4.360 8.152 1.00 94.31 93 MET A O 1
ATOM 723 N N . ARG A 1 94 ? 2.186 3.498 7.024 1.00 93.56 94 ARG A N 1
ATOM 724 C CA . ARG A 1 94 ? 1.994 4.197 5.765 1.00 93.56 94 ARG A CA 1
ATOM 725 C C . ARG A 1 94 ? 1.865 3.180 4.650 1.00 93.56 94 ARG A C 1
ATOM 727 O O . ARG A 1 94 ? 2.766 2.356 4.497 1.00 93.56 94 ARG A O 1
ATOM 734 N N . ILE A 1 95 ? 0.822 3.292 3.842 1.00 94.19 95 ILE A N 1
ATOM 735 C CA . ILE A 1 95 ? 0.690 2.547 2.593 1.00 94.19 95 ILE A CA 1
ATOM 736 C C . ILE A 1 95 ? 0.656 3.513 1.415 1.00 94.19 95 ILE A C 1
ATOM 738 O O . ILE A 1 95 ? 0.016 4.563 1.480 1.00 94.19 95 ILE A O 1
ATOM 742 N N . THR A 1 96 ? 1.373 3.187 0.345 1.00 93.62 96 THR A N 1
ATOM 743 C CA . THR A 1 96 ? 1.260 3.951 -0.897 1.00 93.62 96 THR A CA 1
ATOM 744 C C . THR A 1 96 ? 0.087 3.441 -1.731 1.00 93.62 96 THR A C 1
ATOM 746 O O . THR A 1 96 ? -0.172 2.241 -1.778 1.00 93.62 96 THR A O 1
ATOM 749 N N . VAL A 1 97 ? -0.627 4.348 -2.396 1.00 93.50 97 VAL A N 1
ATOM 750 C CA . VAL A 1 97 ? -1.807 4.055 -3.223 1.00 93.50 97 VAL A CA 1
ATOM 751 C C . VAL A 1 97 ? -1.645 4.684 -4.612 1.00 93.50 97 VAL A C 1
ATOM 753 O O . VAL A 1 97 ? -1.043 5.750 -4.768 1.00 93.50 97 VAL A O 1
ATOM 756 N N . LYS A 1 98 ? -2.112 3.999 -5.659 1.00 91.69 98 LYS A N 1
ATOM 757 C CA . LYS A 1 98 ? -1.919 4.415 -7.062 1.00 91.69 98 LYS A CA 1
ATOM 758 C C . LYS A 1 98 ? -2.827 5.552 -7.506 1.00 91.69 98 LYS A C 1
ATOM 760 O O . LYS A 1 98 ? -2.359 6.442 -8.212 1.00 91.69 98 LYS A O 1
ATOM 765 N N . THR A 1 99 ? -4.089 5.518 -7.102 1.00 91.81 99 THR A N 1
ATOM 766 C CA . THR A 1 99 ? -5.117 6.468 -7.533 1.00 91.81 99 THR A CA 1
ATOM 767 C C . THR A 1 99 ? -5.708 7.201 -6.341 1.00 91.81 99 THR A C 1
ATOM 769 O O . THR A 1 99 ? -5.655 6.725 -5.205 1.00 91.81 99 THR A O 1
ATOM 772 N N . LYS A 1 100 ? -6.264 8.380 -6.605 1.00 92.06 100 LYS A N 1
ATOM 773 C CA . LYS A 1 100 ? -6.881 9.212 -5.578 1.00 92.06 100 LYS A CA 1
ATOM 774 C C . LYS A 1 100 ? -8.232 8.637 -5.146 1.00 92.06 100 LYS A C 1
ATOM 776 O O . LYS A 1 100 ? -8.591 8.669 -3.976 1.00 92.06 100 LYS A O 1
ATOM 781 N N . GLU A 1 101 ? -8.949 8.045 -6.088 1.00 94.19 101 GLU A N 1
ATOM 782 C CA . GLU A 1 101 ? -10.233 7.384 -5.885 1.00 94.19 101 GLU A CA 1
ATOM 783 C C . GLU A 1 101 ? -10.084 6.195 -4.926 1.00 94.19 101 GLU A C 1
ATOM 785 O O . GLU A 1 101 ? -10.910 6.006 -4.034 1.00 94.19 101 GLU A O 1
ATOM 790 N N . ALA A 1 102 ? -8.984 5.441 -5.041 1.00 94.00 102 ALA A N 1
ATOM 791 C CA . ALA A 1 102 ? -8.657 4.383 -4.091 1.00 94.00 102 ALA A CA 1
ATOM 792 C C . ALA A 1 102 ? -8.359 4.935 -2.686 1.00 94.00 102 ALA A C 1
ATOM 794 O O . ALA A 1 102 ? -8.773 4.321 -1.705 1.00 94.00 102 ALA A O 1
ATOM 795 N N . CYS A 1 103 ? -7.702 6.097 -2.564 1.00 94.44 103 CYS A N 1
ATOM 796 C CA . CYS A 1 103 ? -7.530 6.763 -1.268 1.00 94.44 103 CYS A CA 1
ATOM 797 C C . CYS A 1 103 ? -8.878 7.083 -0.621 1.00 94.44 103 CYS A C 1
ATOM 799 O O . CYS A 1 103 ? -9.076 6.722 0.534 1.00 94.44 103 CYS A O 1
ATOM 801 N N . PHE A 1 104 ? -9.816 7.662 -1.376 1.00 95.31 104 PHE A N 1
ATOM 802 C CA . PHE A 1 104 ? -11.165 7.970 -0.889 1.00 95.31 104 PHE A CA 1
ATOM 803 C C . PHE A 1 104 ? -11.930 6.735 -0.419 1.00 95.31 104 PHE A C 1
ATOM 805 O O . PHE A 1 104 ? -12.595 6.774 0.610 1.00 95.31 104 PHE A O 1
ATOM 812 N N . CYS A 1 105 ? -11.802 5.615 -1.133 1.00 96.00 105 CYS A N 1
ATOM 813 C CA . CYS A 1 105 ? -12.425 4.361 -0.710 1.00 96.00 105 CYS A CA 1
ATOM 814 C C . CYS A 1 105 ? -11.844 3.851 0.618 1.00 96.00 105 CYS A C 1
ATOM 816 O O . CYS A 1 105 ? -12.560 3.251 1.416 1.00 96.00 105 CYS A O 1
ATOM 818 N N . LEU A 1 106 ? -10.548 4.072 0.848 1.00 96.38 106 LEU A N 1
ATOM 819 C CA . LEU A 1 106 ? -9.843 3.607 2.041 1.00 96.38 106 LEU A CA 1
ATOM 820 C C . LEU A 1 106 ? -10.048 4.515 3.257 1.00 96.38 106 LEU A C 1
ATOM 822 O O . LEU A 1 106 ? -9.764 4.078 4.369 1.00 96.38 106 LEU A O 1
ATOM 826 N N . GLU A 1 107 ? -10.526 5.748 3.093 1.00 94.94 107 GLU A N 1
ATOM 827 C CA . GLU A 1 107 ? -10.729 6.666 4.215 1.00 94.94 107 GLU A CA 1
ATOM 828 C C . GLU A 1 107 ? -11.619 6.055 5.294 1.00 94.94 107 GLU A C 1
ATOM 830 O O . GLU A 1 107 ? -12.689 5.508 5.020 1.00 94.94 107 GLU A O 1
ATOM 835 N N . ARG A 1 108 ? -11.172 6.166 6.551 1.00 95.12 108 ARG A N 1
ATOM 836 C CA . ARG A 1 108 ? -11.899 5.697 7.740 1.00 95.12 108 ARG A CA 1
ATOM 837 C C . ARG A 1 108 ? -12.223 4.195 7.737 1.00 95.12 108 ARG A C 1
ATOM 839 O O . ARG A 1 108 ? -12.898 3.730 8.656 1.00 95.12 108 ARG A O 1
ATOM 846 N N . GLN A 1 109 ? -11.711 3.427 6.774 1.00 97.50 109 GLN A N 1
ATOM 847 C CA . GLN A 1 109 ? -11.860 1.979 6.745 1.00 97.50 109 GLN A CA 1
ATOM 848 C C . GLN A 1 109 ? -11.089 1.345 7.897 1.00 97.50 109 GLN A C 1
ATOM 850 O O . GLN A 1 109 ? -9.971 1.751 8.224 1.00 97.50 109 GLN A O 1
ATOM 855 N N . GLU A 1 110 ? -11.690 0.337 8.520 1.00 97.19 110 GLU A N 1
ATOM 856 C CA . GLU A 1 110 ? -11.013 -0.460 9.538 1.00 97.19 110 GLU A CA 1
ATOM 857 C C . GLU A 1 110 ? -10.151 -1.535 8.889 1.00 97.19 110 GLU A C 1
ATOM 859 O O . GLU A 1 110 ? -10.518 -2.105 7.869 1.00 97.19 110 GLU A O 1
ATOM 864 N N . VAL A 1 111 ? -9.008 -1.832 9.489 1.00 96.75 111 VAL A N 1
ATOM 865 C CA . VAL A 1 111 ? -8.112 -2.893 9.051 1.00 96.75 111 VAL A CA 1
ATOM 866 C C . VAL A 1 111 ? -7.575 -3.639 10.255 1.00 96.75 111 VAL A C 1
ATOM 868 O O . VAL A 1 111 ? -7.197 -3.043 11.263 1.00 96.75 111 VAL A O 1
ATOM 871 N N . THR A 1 112 ? -7.546 -4.958 10.144 1.00 97.25 112 THR A N 1
ATOM 872 C CA . THR A 1 112 ? -6.941 -5.823 11.145 1.00 97.25 112 THR A CA 1
ATOM 873 C C . THR A 1 112 ? -5.470 -6.045 10.807 1.00 97.25 112 THR A C 1
ATOM 875 O O . THR A 1 112 ? -5.115 -6.338 9.672 1.00 97.25 112 THR A O 1
ATOM 878 N N . ILE A 1 113 ? -4.587 -5.853 11.783 1.00 95.19 113 ILE A N 1
ATOM 879 C CA . ILE A 1 113 ? -3.160 -6.152 11.650 1.00 95.19 113 ILE A CA 1
ATOM 880 C C . ILE A 1 113 ? -2.727 -6.856 12.933 1.00 95.19 113 ILE A C 1
ATOM 882 O O . ILE A 1 113 ? -2.804 -6.297 14.026 1.00 95.19 113 ILE A O 1
ATOM 886 N N . LEU A 1 114 ? -2.279 -8.101 12.801 1.00 94.12 114 LEU A N 1
ATOM 887 C CA . LEU A 1 114 ? -1.891 -9.006 13.882 1.00 94.12 114 LEU A CA 1
ATOM 888 C C . LEU A 1 114 ? -2.993 -9.173 14.934 1.00 94.12 114 LEU A C 1
ATOM 890 O O . LEU A 1 114 ? -2.723 -9.184 16.133 1.00 94.12 114 LEU A O 1
ATOM 894 N N . GLY A 1 115 ? -4.242 -9.266 14.472 1.00 93.25 115 GLY A N 1
ATOM 895 C CA . GLY A 1 115 ? -5.434 -9.378 15.316 1.00 93.25 115 GLY A CA 1
ATOM 896 C C . GLY A 1 115 ? -5.894 -8.070 15.974 1.00 93.25 115 GLY A C 1
ATOM 897 O O . GLY A 1 115 ? -6.986 -8.032 16.534 1.00 93.25 115 GLY A O 1
ATOM 898 N N . GLY A 1 116 ? -5.112 -6.988 15.896 1.00 94.38 116 GLY A N 1
ATOM 899 C CA . GLY A 1 116 ? -5.523 -5.661 16.358 1.00 94.38 116 GLY A CA 1
ATOM 900 C C . GLY A 1 116 ? -6.333 -4.924 15.294 1.00 94.38 116 GLY A C 1
ATOM 901 O O . GLY A 1 116 ? -5.984 -4.987 14.118 1.00 94.38 116 GLY A O 1
ATOM 902 N N . LYS A 1 117 ? -7.390 -4.207 15.694 1.00 96.44 117 LYS A N 1
ATOM 903 C CA . LYS A 1 117 ? -8.177 -3.351 14.793 1.00 96.44 117 LYS A CA 1
ATOM 904 C C . LYS A 1 117 ? -7.625 -1.931 14.781 1.00 96.44 117 LYS A C 1
ATOM 906 O O . LYS A 1 117 ? -7.495 -1.304 15.829 1.00 96.44 117 LYS A O 1
ATOM 911 N N . TYR A 1 118 ? -7.353 -1.429 13.588 1.00 96.44 118 TYR A N 1
ATOM 912 C CA . TYR A 1 118 ? -6.859 -0.082 13.330 1.00 96.44 118 TYR A CA 1
ATOM 913 C C . TYR A 1 118 ? -7.696 0.571 12.240 1.00 96.44 118 TYR A C 1
ATOM 915 O O . TYR A 1 118 ? -8.528 -0.082 11.613 1.00 96.44 118 TYR A O 1
ATOM 923 N N . ARG A 1 119 ? -7.485 1.864 12.000 1.00 97.19 119 ARG A N 1
ATOM 924 C CA . ARG A 1 119 ? -8.262 2.614 11.016 1.00 97.19 119 ARG A CA 1
ATOM 925 C C . ARG A 1 119 ? -7.359 3.436 10.107 1.00 97.19 119 ARG A C 1
ATOM 927 O O . ARG A 1 119 ? -6.345 3.979 10.546 1.00 97.19 119 ARG A O 1
ATOM 934 N N . PHE A 1 120 ? -7.729 3.515 8.837 1.00 97.12 120 PHE A N 1
ATOM 935 C CA . PHE A 1 120 ? -7.148 4.462 7.896 1.00 97.12 120 PHE A CA 1
ATOM 936 C C . PHE A 1 120 ? -7.570 5.897 8.247 1.00 97.12 120 PHE A C 1
ATOM 938 O O . PHE A 1 120 ? -8.756 6.167 8.443 1.00 97.12 120 PHE A O 1
ATOM 945 N N . LYS A 1 121 ? -6.612 6.828 8.296 1.00 95.50 121 LYS A N 1
ATOM 946 C CA . LYS A 1 121 ? -6.897 8.266 8.399 1.00 95.50 121 LYS A CA 1
ATOM 947 C C . LYS A 1 121 ? -7.604 8.777 7.141 1.00 95.50 121 LYS A C 1
ATOM 949 O O . LYS A 1 121 ? -7.580 8.141 6.088 1.00 95.50 121 LYS A O 1
ATOM 954 N N . GLU A 1 122 ? -8.191 9.958 7.270 1.00 92.50 122 GLU A N 1
ATOM 955 C CA . GLU A 1 122 ? -8.658 10.774 6.146 1.00 92.50 122 GLU A CA 1
ATOM 956 C C . GLU A 1 122 ? -7.494 11.109 5.207 1.00 92.50 122 GLU A C 1
ATOM 958 O O . GLU A 1 122 ? -6.359 11.315 5.656 1.00 92.50 122 GLU A O 1
ATOM 963 N N . PHE A 1 123 ? -7.765 11.134 3.904 1.00 87.00 123 PHE A N 1
ATOM 964 C CA . PHE A 1 123 ? -6.763 11.443 2.903 1.00 87.00 123 PHE A CA 1
ATOM 965 C C . PHE A 1 123 ? -6.534 12.958 2.875 1.00 87.00 123 PHE A C 1
ATOM 967 O O . PHE A 1 123 ? -7.431 13.742 2.568 1.00 87.00 123 PHE A O 1
ATOM 974 N N . VAL A 1 124 ? -5.310 13.372 3.203 1.00 77.25 124 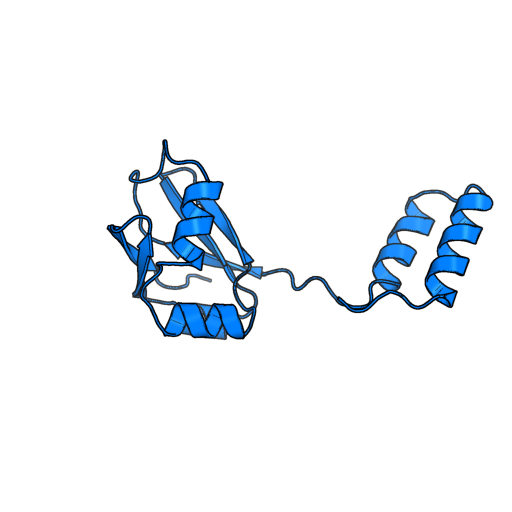VAL A N 1
ATOM 975 C CA . VAL A 1 124 ? -4.884 14.775 3.160 1.00 77.25 124 VAL A CA 1
ATOM 976 C C . VAL A 1 124 ? -4.001 14.974 1.931 1.00 77.25 124 VAL A C 1
ATOM 978 O O . VAL A 1 124 ? -3.117 14.157 1.667 1.00 77.25 124 VAL A O 1
ATOM 981 N N . TYR A 1 125 ? -4.295 16.035 1.179 1.00 59.12 125 TYR A N 1
ATOM 982 C CA . TYR A 1 125 ? -3.659 16.383 -0.094 1.00 59.12 125 TYR A CA 1
ATOM 983 C C . TYR A 1 125 ? -2.200 16.822 0.031 1.00 59.12 125 TYR A C 1
ATOM 985 O O . TYR A 1 125 ? -1.878 17.525 1.015 1.00 59.12 125 TYR A O 1
#